Protein AF-A0A0U5IP63-F1 (afdb_monomer_lite)

Structure (mmCIF, N/CA/C/O backbone):
data_AF-A0A0U5IP63-F1
#
_entry.id   AF-A0A0U5IP63-F1
#
loop_
_atom_site.group_PDB
_atom_site.id
_atom_site.type_symbol
_atom_site.label_atom_id
_atom_site.label_alt_id
_atom_site.label_comp_id
_atom_site.label_asym_id
_atom_site.label_entity_id
_atom_site.label_seq_id
_atom_site.pdbx_PDB_ins_code
_atom_site.Cartn_x
_atom_site.Cartn_y
_atom_site.Cartn_z
_atom_site.occupancy
_atom_site.B_iso_or_equiv
_atom_site.auth_seq_id
_atom_site.auth_comp_id
_atom_site.auth_asym_id
_atom_site.auth_atom_id
_atom_site.pdbx_PDB_model_num
ATOM 1 N N . MET A 1 1 ? 3.069 7.249 30.699 1.00 40.59 1 MET A N 1
ATOM 2 C CA . MET A 1 1 ? 2.344 8.105 29.736 1.00 40.59 1 MET A CA 1
ATOM 3 C C . MET A 1 1 ? 1.760 7.182 28.672 1.00 40.59 1 MET A C 1
ATOM 5 O O . MET A 1 1 ? 2.391 6.963 27.650 1.00 40.59 1 MET A O 1
ATOM 9 N N . SER A 1 2 ? 0.638 6.522 28.959 1.00 38.66 2 SER A N 1
ATOM 10 C CA . SER A 1 2 ? 0.073 5.493 28.075 1.00 38.66 2 SER A CA 1
ATOM 11 C C . SER A 1 2 ? -0.952 6.151 27.161 1.00 38.66 2 SER A C 1
ATOM 13 O O . SER A 1 2 ? -2.071 6.417 27.591 1.00 38.66 2 SER A O 1
ATOM 15 N N . LYS A 1 3 ? -0.552 6.495 25.934 1.00 41.84 3 LYS A N 1
ATOM 16 C CA . LYS A 1 3 ? -1.494 6.995 24.929 1.00 41.84 3 LYS A CA 1
ATOM 17 C C . LYS A 1 3 ? -2.416 5.834 24.516 1.00 41.84 3 LYS A C 1
ATOM 19 O O . LYS A 1 3 ? -1.901 4.754 24.229 1.00 41.84 3 LYS A O 1
ATOM 24 N N . PRO A 1 4 ? -3.749 6.001 24.564 1.00 43.97 4 PRO A N 1
ATOM 25 C CA . PRO A 1 4 ? -4.679 4.953 24.162 1.00 43.97 4 PRO A CA 1
ATOM 26 C C . PRO A 1 4 ? -4.473 4.624 22.681 1.00 43.97 4 PRO A C 1
ATOM 28 O O . PRO A 1 4 ? -4.313 5.523 21.854 1.00 43.97 4 PRO A O 1
ATOM 31 N N . GLY A 1 5 ? -4.446 3.330 22.358 1.00 47.16 5 GLY A N 1
ATOM 32 C CA . GLY A 1 5 ? -4.322 2.871 20.978 1.00 47.16 5 GLY A CA 1
ATOM 33 C C . GLY A 1 5 ? -5.487 3.359 20.100 1.00 47.16 5 GLY A C 1
ATOM 34 O O . GLY A 1 5 ? -6.557 3.685 20.625 1.00 47.16 5 GLY A O 1
ATOM 35 N N . PRO A 1 6 ? -5.308 3.423 18.766 1.00 54.56 6 PRO A N 1
ATOM 36 C CA . PRO A 1 6 ? -6.376 3.688 17.816 1.00 54.56 6 PRO A CA 1
ATOM 37 C C . PRO A 1 6 ? -7.544 2.742 18.082 1.00 54.56 6 PRO A C 1
ATOM 39 O O . PRO A 1 6 ? -7.428 1.522 18.001 1.00 54.56 6 PRO A O 1
ATOM 42 N N . THR A 1 7 ? -8.689 3.326 18.411 1.00 58.34 7 THR A N 1
ATOM 43 C CA . THR A 1 7 ? -9.943 2.589 18.535 1.00 58.34 7 THR A CA 1
ATOM 44 C C . THR A 1 7 ? -10.421 2.146 17.146 1.00 58.34 7 THR A C 1
ATOM 46 O O . THR A 1 7 ? -10.091 2.794 16.149 1.00 58.34 7 THR A O 1
ATOM 49 N N . PRO A 1 8 ? -11.253 1.093 17.032 1.00 59.31 8 PRO A N 1
ATOM 50 C CA . PRO A 1 8 ? -11.826 0.644 15.753 1.00 59.31 8 PRO A CA 1
ATOM 51 C C . PRO A 1 8 ? -12.550 1.759 14.970 1.00 59.31 8 PRO A C 1
ATOM 53 O O . PRO A 1 8 ? -12.649 1.706 13.746 1.00 59.31 8 PRO A O 1
ATOM 56 N N . LYS A 1 9 ? -12.979 2.829 15.654 1.00 61.31 9 LYS A N 1
ATOM 57 C CA . LYS A 1 9 ? -13.531 4.043 15.040 1.00 61.31 9 LYS A CA 1
ATOM 58 C C . LYS A 1 9 ? -12.520 4.782 14.146 1.00 61.31 9 LYS A C 1
ATOM 60 O O . LYS A 1 9 ? -12.913 5.295 13.105 1.00 61.31 9 LYS A O 1
ATOM 65 N N . ALA A 1 10 ? -11.234 4.790 14.504 1.00 65.75 10 ALA A N 1
ATOM 66 C CA . ALA A 1 10 ? -10.172 5.408 13.705 1.00 65.75 10 ALA A CA 1
ATOM 67 C C . ALA A 1 10 ? -9.953 4.671 12.374 1.00 65.75 10 ALA A C 1
ATOM 69 O O . ALA A 1 10 ? -9.749 5.309 11.346 1.00 65.75 10 ALA A O 1
ATOM 70 N N . LEU A 1 11 ? -10.074 3.338 12.372 1.00 71.75 11 LEU A N 1
ATOM 71 C CA . LEU A 1 11 ? -10.024 2.528 11.149 1.00 71.75 11 LEU A CA 1
ATOM 72 C C . LEU A 1 11 ? -11.243 2.766 10.250 1.00 71.75 11 LEU A C 1
ATOM 74 O O . LEU A 1 11 ? -11.114 2.758 9.030 1.00 71.75 11 LEU A O 1
ATOM 78 N N . GLY A 1 12 ? -12.412 3.036 10.837 1.00 67.31 12 GLY A N 1
ATOM 79 C CA . GLY A 1 12 ? -13.595 3.477 10.095 1.00 67.31 12 GLY A CA 1
ATOM 80 C C . GLY A 1 12 ? -13.352 4.780 9.327 1.00 67.31 12 GLY A C 1
ATOM 81 O O . GLY A 1 12 ? -13.723 4.878 8.160 1.00 67.31 12 GLY A O 1
ATOM 82 N N . SER A 1 13 ? -12.644 5.746 9.919 1.00 67.81 13 SER A N 1
ATOM 83 C CA . SER A 1 13 ? -12.260 6.995 9.238 1.00 67.81 13 SER A CA 1
ATOM 84 C C . SER A 1 13 ? -11.324 6.761 8.045 1.00 67.81 13 SER A C 1
ATOM 86 O O . SER A 1 13 ? -11.346 7.513 7.072 1.00 67.81 13 SER A O 1
ATOM 88 N N . LEU A 1 14 ? -10.567 5.659 8.058 1.00 72.62 14 LEU A N 1
ATOM 89 C CA . LEU A 1 14 ? -9.793 5.174 6.913 1.00 72.62 14 LEU A CA 1
ATOM 90 C C . LEU A 1 14 ? -10.666 4.474 5.858 1.00 72.62 14 LEU A C 1
ATOM 92 O O . LEU A 1 14 ? -10.175 3.724 5.028 1.00 72.62 14 LEU A O 1
ATOM 96 N N . THR A 1 15 ? -11.974 4.660 5.848 1.00 72.44 15 THR A N 1
ATOM 97 C CA . THR A 1 15 ? -12.788 4.306 4.675 1.00 72.44 15 THR A CA 1
ATOM 98 C C . THR A 1 15 ? -13.259 5.551 3.932 1.00 72.44 15 THR A C 1
ATOM 100 O O . THR A 1 15 ? -13.691 5.458 2.787 1.00 72.44 15 THR A O 1
ATOM 103 N N . SER A 1 16 ? -13.118 6.735 4.536 1.00 67.56 16 SER A N 1
ATOM 104 C CA . SER A 1 16 ? -13.661 7.995 4.038 1.00 67.56 16 SER A CA 1
ATOM 105 C C . SER A 1 16 ? -12.605 9.109 4.055 1.00 67.56 16 SER A C 1
ATOM 107 O O . SER A 1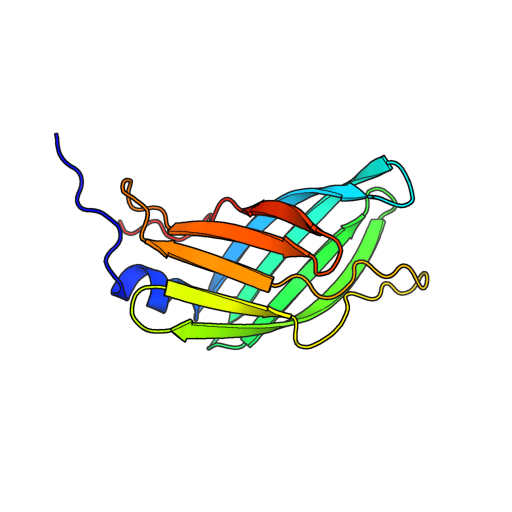 16 ? -12.684 10.032 4.863 1.00 67.56 16 SER A O 1
ATOM 109 N N . GLY A 1 17 ? -11.622 9.049 3.147 1.00 67.50 17 GLY A N 1
ATOM 110 C CA . GLY A 1 17 ? -10.731 10.187 2.874 1.00 67.50 17 GLY A CA 1
ATOM 111 C C . GLY A 1 17 ? -9.301 10.100 3.413 1.00 67.50 17 GLY A C 1
ATOM 112 O O . GLY A 1 17 ? -8.621 11.122 3.463 1.00 67.50 17 GLY A O 1
ATOM 113 N N . TRP A 1 18 ? -8.802 8.916 3.770 1.00 75.25 18 TRP A N 1
ATOM 114 C CA . TRP A 1 18 ? -7.380 8.750 4.100 1.00 75.25 18 TRP A CA 1
ATOM 115 C C . TRP A 1 18 ? -6.511 8.586 2.853 1.00 75.25 18 TRP A C 1
ATOM 117 O O . TRP A 1 18 ? -6.967 8.168 1.780 1.00 75.25 18 TRP A O 1
ATOM 127 N N . ARG A 1 19 ? -5.225 8.884 3.032 1.00 76.50 19 ARG A N 1
ATOM 128 C CA . ARG A 1 19 ? -4.178 8.685 2.039 1.00 76.50 19 ARG A CA 1
ATOM 129 C C . ARG A 1 19 ? -2.957 8.087 2.724 1.00 76.50 19 ARG A C 1
ATOM 131 O O . ARG A 1 19 ? -2.586 8.482 3.823 1.00 76.50 19 ARG A O 1
ATOM 138 N N . THR A 1 20 ? -2.313 7.145 2.064 1.00 78.94 20 THR A N 1
ATOM 139 C CA . THR A 1 20 ? -0.967 6.690 2.417 1.00 78.94 20 THR A CA 1
ATOM 140 C C . THR A 1 20 ? -0.095 6.812 1.186 1.00 78.94 20 THR A C 1
ATOM 142 O O . THR A 1 20 ? -0.580 6.677 0.061 1.00 78.94 20 THR A O 1
ATOM 145 N N . ALA A 1 21 ? 1.179 7.102 1.403 1.00 82.00 21 ALA A N 1
ATOM 146 C CA . ALA A 1 21 ? 2.193 7.080 0.373 1.00 82.00 21 ALA A CA 1
ATOM 147 C C . ALA A 1 21 ? 3.389 6.310 0.921 1.00 82.00 21 ALA A C 1
ATOM 149 O O . ALA A 1 21 ? 3.837 6.560 2.039 1.00 82.00 21 ALA A O 1
ATOM 150 N N . THR A 1 22 ? 3.898 5.375 0.133 1.00 83.88 22 THR A N 1
ATOM 151 C CA . THR A 1 22 ? 5.124 4.650 0.441 1.00 83.88 22 THR A CA 1
ATOM 152 C C . THR A 1 22 ? 6.024 4.640 -0.782 1.00 83.88 22 THR A C 1
ATOM 154 O O . THR A 1 22 ? 5.560 4.629 -1.925 1.00 83.88 22 THR A O 1
ATOM 157 N N . SER A 1 23 ? 7.326 4.677 -0.535 1.00 84.75 23 SER A N 1
ATOM 158 C CA . SER A 1 23 ? 8.326 4.537 -1.586 1.00 84.75 23 SER A CA 1
ATOM 159 C C . SER A 1 23 ? 8.694 3.066 -1.681 1.00 84.75 23 SER A C 1
ATOM 161 O O . SER A 1 23 ? 9.271 2.516 -0.747 1.00 84.75 23 SER A O 1
ATOM 163 N N . LEU A 1 24 ? 8.348 2.428 -2.792 1.00 83.25 24 LEU A N 1
ATOM 164 C CA . LEU A 1 24 ? 8.755 1.058 -3.091 1.00 83.25 24 LEU A CA 1
ATOM 165 C C . LEU A 1 24 ? 9.853 1.061 -4.150 1.00 83.25 24 LEU A C 1
ATOM 167 O O . LEU A 1 24 ? 10.126 2.082 -4.779 1.00 83.25 24 LEU A O 1
ATOM 171 N N . GLN A 1 25 ? 10.462 -0.096 -4.368 1.00 83.06 25 GLN A N 1
ATOM 172 C CA . GLN A 1 25 ? 11.374 -0.317 -5.478 1.00 83.06 25 GLN A CA 1
ATOM 173 C C . GLN A 1 25 ? 10.646 -1.077 -6.589 1.00 83.06 25 GLN A C 1
ATOM 175 O O . GLN A 1 25 ? 9.967 -2.071 -6.328 1.00 83.06 25 GLN A O 1
ATOM 180 N N . ASP A 1 26 ? 10.766 -0.599 -7.825 1.00 80.88 26 ASP A N 1
ATOM 181 C CA . ASP A 1 26 ? 10.231 -1.265 -9.007 1.00 80.88 26 ASP A CA 1
ATOM 182 C C . ASP A 1 26 ? 10.957 -2.607 -9.198 1.00 80.88 26 ASP A C 1
ATOM 184 O O . ASP A 1 26 ? 12.181 -2.616 -9.336 1.00 80.88 26 ASP A O 1
ATOM 188 N N . PRO A 1 27 ? 10.250 -3.747 -9.224 1.00 72.06 27 PRO A N 1
ATOM 189 C CA . PRO A 1 27 ? 10.895 -5.049 -9.373 1.00 72.06 27 PRO A CA 1
ATOM 190 C C . PRO A 1 27 ? 11.462 -5.278 -10.783 1.00 72.06 27 PRO A C 1
ATOM 192 O O . PRO A 1 27 ? 12.311 -6.146 -10.962 1.00 72.06 27 PRO A O 1
ATOM 195 N N . LYS A 1 28 ? 11.001 -4.526 -11.790 1.00 75.81 28 LYS A N 1
ATOM 196 C CA . LYS A 1 28 ? 11.446 -4.632 -13.186 1.00 75.81 28 LYS A CA 1
ATOM 197 C C . LYS A 1 28 ? 12.666 -3.751 -13.448 1.00 75.81 28 LYS A C 1
ATOM 199 O O . LYS A 1 28 ? 13.558 -4.164 -14.181 1.00 75.81 28 LYS A O 1
ATOM 204 N N . THR A 1 29 ? 12.697 -2.539 -12.891 1.00 8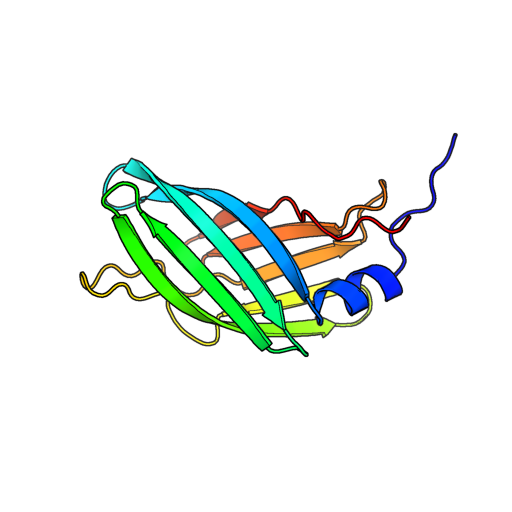2.38 29 THR A N 1
ATOM 205 C CA . THR A 1 29 ? 13.754 -1.546 -13.177 1.00 82.38 29 THR A CA 1
ATOM 206 C C . THR A 1 29 ? 14.700 -1.276 -12.010 1.00 82.38 29 THR A C 1
ATOM 208 O O . THR A 1 29 ? 15.758 -0.692 -12.218 1.00 82.38 29 THR A O 1
ATOM 211 N N . GLY A 1 30 ? 14.341 -1.661 -10.784 1.00 84.19 30 GLY A N 1
ATOM 212 C CA . GLY A 1 30 ? 15.097 -1.343 -9.570 1.00 84.19 30 GLY A CA 1
ATOM 213 C C . GLY A 1 30 ? 14.989 0.121 -9.126 1.00 84.19 30 GLY A C 1
ATOM 214 O O . GLY A 1 30 ? 15.666 0.518 -8.177 1.00 84.19 30 GLY A O 1
ATOM 215 N N . LEU A 1 31 ? 14.164 0.937 -9.788 1.00 87.50 31 LEU A N 1
ATOM 216 C CA . LEU A 1 31 ? 14.016 2.364 -9.494 1.00 87.50 31 LEU A CA 1
ATOM 217 C C . LEU A 1 31 ? 12.965 2.625 -8.407 1.00 87.50 31 LEU A C 1
ATOM 219 O O . LEU A 1 31 ? 12.019 1.849 -8.274 1.00 87.5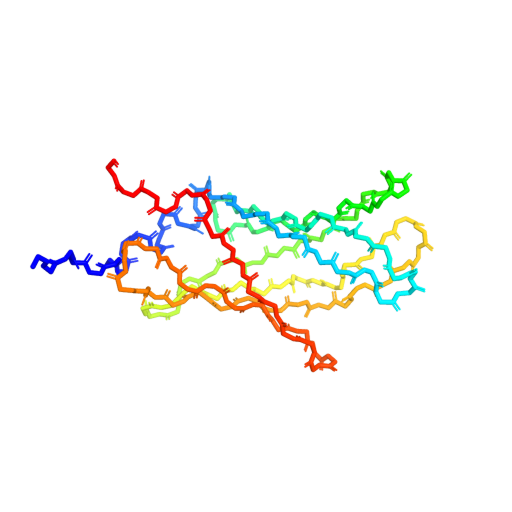0 31 LEU A O 1
ATOM 223 N N . PRO A 1 32 ? 13.073 3.729 -7.648 1.00 86.81 32 PRO A N 1
ATOM 224 C CA . PRO A 1 32 ? 12.065 4.084 -6.661 1.00 86.81 32 PRO A CA 1
ATOM 225 C C . PRO A 1 32 ? 10.740 4.469 -7.332 1.00 86.81 32 PRO A C 1
ATOM 227 O O . PRO A 1 32 ? 10.700 5.248 -8.287 1.00 86.81 32 PRO A O 1
ATOM 230 N N . ILE A 1 33 ? 9.638 3.954 -6.799 1.00 88.50 33 ILE A N 1
ATOM 231 C CA . ILE A 1 33 ? 8.269 4.260 -7.217 1.00 88.50 33 ILE A CA 1
ATOM 232 C C . ILE A 1 33 ? 7.481 4.748 -6.007 1.00 88.50 33 ILE A C 1
ATOM 234 O O . ILE A 1 33 ? 7.620 4.231 -4.901 1.00 88.50 33 ILE A O 1
ATOM 238 N N . GLN A 1 34 ? 6.650 5.760 -6.215 1.00 89.38 34 GLN A N 1
ATOM 239 C CA . GLN A 1 34 ? 5.751 6.288 -5.199 1.00 89.38 34 GLN A CA 1
ATOM 240 C C . GLN A 1 34 ? 4.424 5.562 -5.321 1.00 89.38 34 GLN A C 1
ATOM 242 O O . GLN A 1 34 ? 3.689 5.758 -6.288 1.00 89.38 34 GLN A O 1
ATOM 247 N N . MET A 1 35 ? 4.117 4.713 -4.356 1.00 87.88 35 MET A N 1
ATOM 248 C CA . MET A 1 35 ? 2.834 4.046 -4.295 1.00 87.88 35 MET A CA 1
ATOM 249 C C . MET A 1 35 ? 1.933 4.782 -3.316 1.00 87.88 35 MET A C 1
ATOM 251 O O . MET A 1 35 ? 2.217 4.864 -2.125 1.00 87.88 35 MET A O 1
ATOM 255 N N . GLU A 1 36 ? 0.838 5.310 -3.834 1.00 87.56 36 GLU A N 1
ATOM 256 C CA . GLU A 1 36 ? -0.160 6.045 -3.084 1.00 87.56 36 GLU A CA 1
ATOM 257 C C . GLU A 1 36 ? -1.459 5.260 -3.049 1.00 87.56 36 GLU A C 1
ATOM 259 O O . GLU A 1 36 ? -1.972 4.845 -4.086 1.00 87.56 36 GLU A O 1
ATOM 264 N N . TYR A 1 37 ? -2.031 5.095 -1.868 1.00 86.12 37 TYR A N 1
ATOM 265 C CA . TYR A 1 37 ? -3.345 4.496 -1.722 1.00 86.12 37 TYR A CA 1
ATOM 266 C C . TYR A 1 37 ? -4.292 5.511 -1.102 1.00 86.12 37 TYR A C 1
ATOM 268 O O . TYR A 1 37 ? -3.946 6.201 -0.141 1.00 86.12 37 TYR A O 1
ATOM 276 N N . ARG A 1 38 ? -5.482 5.628 -1.679 1.00 84.94 38 ARG A N 1
ATOM 277 C CA . ARG A 1 38 ? -6.527 6.548 -1.242 1.00 84.94 38 ARG A CA 1
ATOM 278 C C . ARG A 1 38 ? -7.822 5.776 -1.114 1.00 84.94 38 ARG A C 1
ATOM 280 O O . ARG A 1 38 ? -8.136 5.007 -2.011 1.00 84.94 38 ARG A O 1
ATOM 287 N N . THR A 1 39 ? -8.606 6.020 -0.070 1.00 82.88 39 THR A N 1
ATOM 288 C CA . THR A 1 39 ? -10.011 5.587 -0.095 1.00 82.88 39 THR A CA 1
ATOM 289 C C . THR A 1 39 ? -10.952 6.758 0.005 1.00 82.88 39 THR A C 1
ATOM 291 O O . THR A 1 39 ? -10.646 7.796 0.600 1.00 82.88 39 THR A O 1
ATOM 294 N N . GLN A 1 40 ? -12.114 6.561 -0.585 1.00 82.12 40 GLN A N 1
ATOM 295 C CA . GLN A 1 40 ? -13.210 7.489 -0.578 1.00 82.12 40 GLN A CA 1
ATOM 296 C C . GLN A 1 40 ? -14.495 6.669 -0.494 1.00 82.12 40 GLN A C 1
ATOM 298 O O . GLN A 1 40 ? -14.774 5.863 -1.374 1.00 82.12 40 GLN A O 1
ATOM 303 N N . GLU A 1 41 ? -15.234 6.837 0.602 1.00 80.12 41 GLU A N 1
ATOM 304 C CA . GLU A 1 41 ? -16.548 6.214 0.815 1.00 80.12 41 GLU A CA 1
ATOM 305 C C . GLU A 1 41 ? -16.546 4.676 0.659 1.00 80.12 41 GLU A C 1
ATOM 307 O O . GLU A 1 41 ? -17.436 4.084 0.057 1.00 80.12 41 GLU A O 1
ATOM 312 N N . GLY A 1 42 ? -15.511 4.008 1.179 1.00 76.75 42 GLY A N 1
ATOM 313 C CA . GLY A 1 42 ? -15.323 2.553 1.084 1.00 76.75 42 GLY A CA 1
ATOM 314 C C . GLY A 1 42 ? -14.714 2.079 -0.241 1.00 76.75 42 GLY A C 1
ATOM 315 O O . GLY A 1 42 ? -14.253 0.938 -0.337 1.00 76.75 42 GLY A O 1
ATOM 316 N N . GLN A 1 43 ? -14.625 2.952 -1.246 1.00 84.19 43 GLN A N 1
ATOM 317 C CA . GLN A 1 43 ? -13.907 2.670 -2.483 1.00 84.19 43 GLN A CA 1
ATOM 318 C C . GLN A 1 43 ? -12.439 3.045 -2.336 1.00 84.19 43 GLN A C 1
ATOM 320 O O . GLN A 1 43 ? -12.083 4.188 -2.064 1.00 84.19 43 GLN A O 1
ATOM 325 N N . GLY A 1 44 ? -11.568 2.068 -2.520 1.00 84.38 44 GLY A N 1
ATOM 326 C CA . GLY A 1 44 ? -10.137 2.269 -2.604 1.00 84.38 44 GLY A CA 1
ATOM 327 C C . GLY A 1 44 ? -9.679 2.570 -4.023 1.00 84.38 44 GLY A C 1
ATOM 328 O O . GLY A 1 44 ? -10.193 2.043 -5.006 1.00 84.38 44 GLY A O 1
ATOM 329 N N . GLN A 1 45 ? -8.651 3.391 -4.134 1.00 87.75 45 GLN A N 1
ATOM 330 C CA . GLN A 1 45 ? -7.932 3.642 -5.364 1.00 87.75 45 GLN A CA 1
ATOM 331 C C . GLN A 1 45 ? -6.444 3.593 -5.060 1.00 87.75 45 GLN A C 1
ATOM 333 O O . GLN A 1 45 ? -5.930 4.327 -4.212 1.00 87.75 45 GLN A O 1
ATOM 338 N N . LEU A 1 46 ? -5.754 2.725 -5.782 1.00 88.50 46 LEU A N 1
ATOM 339 C CA . LEU A 1 46 ? -4.318 2.579 -5.697 1.00 88.50 46 LEU A CA 1
ATOM 340 C C . LEU A 1 46 ? -3.694 3.290 -6.892 1.00 88.50 46 LEU A C 1
ATOM 342 O O . LEU A 1 46 ? -4.099 3.063 -8.031 1.00 88.50 46 LEU A O 1
ATOM 346 N N . ARG A 1 47 ? -2.735 4.173 -6.637 1.00 89.44 47 ARG A N 1
ATOM 347 C CA . ARG A 1 47 ? -2.058 4.981 -7.644 1.00 89.44 47 ARG A CA 1
ATOM 348 C C . ARG A 1 47 ? -0.555 4.885 -7.449 1.00 89.44 47 ARG A C 1
ATOM 350 O O . ARG A 1 47 ? -0.018 5.322 -6.444 1.00 89.44 47 ARG A O 1
ATOM 357 N N . LEU A 1 48 ? 0.134 4.334 -8.429 1.00 88.44 48 LEU A N 1
ATOM 358 C CA . LEU A 1 48 ? 1.566 4.098 -8.401 1.00 88.44 48 LEU A CA 1
ATOM 359 C C . LEU A 1 48 ? 2.227 5.004 -9.432 1.00 88.44 48 LEU A C 1
ATOM 361 O O . LEU A 1 48 ? 1.973 4.883 -10.626 1.00 88.44 48 LEU A O 1
ATOM 365 N N . LYS A 1 49 ? 3.053 5.935 -8.972 1.00 89.94 49 LYS A N 1
ATOM 366 C CA . LYS A 1 49 ? 3.831 6.840 -9.811 1.00 89.94 49 LYS A CA 1
ATOM 367 C C . LYS A 1 49 ? 5.268 6.342 -9.884 1.00 89.94 49 LYS A C 1
ATOM 369 O O . LYS A 1 49 ? 5.961 6.258 -8.873 1.00 89.94 49 LYS A O 1
ATOM 374 N N . ARG A 1 50 ? 5.718 6.023 -11.088 1.00 88.12 50 ARG A N 1
ATOM 375 C CA . ARG A 1 50 ? 7.078 5.558 -11.356 1.00 88.12 50 ARG A CA 1
ATOM 376 C C . ARG A 1 50 ? 8.040 6.736 -11.485 1.00 88.12 50 ARG A C 1
ATOM 378 O O . ARG A 1 50 ? 7.621 7.865 -11.747 1.00 88.12 50 ARG A O 1
ATOM 385 N N . HIS A 1 51 ? 9.335 6.461 -11.336 1.00 85.38 51 HIS A N 1
ATOM 386 C CA . HIS A 1 51 ? 10.392 7.454 -11.545 1.00 85.38 51 HIS A CA 1
ATOM 387 C C . HIS A 1 51 ? 10.367 8.056 -12.961 1.00 85.38 51 HIS A C 1
ATOM 389 O O . HIS A 1 51 ? 10.650 9.237 -13.124 1.00 85.38 51 HIS A O 1
ATOM 395 N N . ASP A 1 52 ? 9.999 7.272 -13.981 1.00 83.06 52 ASP A N 1
ATOM 396 C CA . ASP A 1 52 ? 9.921 7.752 -15.369 1.00 83.06 52 ASP A CA 1
ATOM 397 C C . ASP A 1 52 ? 8.771 8.752 -15.613 1.00 83.06 52 ASP A C 1
ATOM 399 O O . ASP A 1 52 ? 8.730 9.402 -16.652 1.00 83.06 52 ASP A O 1
ATOM 403 N N . GLY A 1 53 ? 7.852 8.900 -14.652 1.00 84.31 53 GLY A N 1
ATOM 404 C CA . GLY A 1 53 ? 6.663 9.744 -14.767 1.00 84.31 53 GLY A CA 1
ATOM 405 C C . GLY A 1 53 ? 5.380 8.974 -15.083 1.00 84.31 53 GLY A C 1
ATOM 406 O O . GLY A 1 53 ? 4.297 9.525 -14.884 1.00 84.31 53 GLY A O 1
ATOM 407 N N . SER A 1 54 ? 5.470 7.701 -15.485 1.00 86.38 54 SER A N 1
ATOM 408 C CA . SER A 1 54 ? 4.313 6.818 -15.664 1.00 86.38 54 SER A CA 1
ATOM 409 C C . SER A 1 54 ? 3.483 6.686 -14.387 1.00 86.38 54 SER A C 1
ATOM 411 O O . SER A 1 54 ? 4.014 6.469 -13.295 1.00 86.38 54 SER A O 1
ATOM 413 N N . ILE A 1 55 ? 2.159 6.762 -14.530 1.00 87.25 55 ILE A N 1
ATOM 414 C CA . ILE A 1 55 ? 1.203 6.590 -13.433 1.00 87.25 55 ILE A CA 1
ATOM 415 C C . ILE A 1 55 ? 0.329 5.374 -13.727 1.00 87.25 55 ILE A C 1
ATOM 417 O O . ILE A 1 55 ? -0.262 5.259 -14.797 1.00 87.25 55 ILE A O 1
ATOM 421 N N . CYS A 1 56 ? 0.235 4.477 -12.756 1.00 88.31 56 CYS A N 1
ATOM 422 C CA . CYS A 1 56 ? -0.559 3.262 -12.818 1.00 88.31 56 CYS A CA 1
ATOM 423 C C . CYS A 1 56 ? -1.667 3.364 -11.782 1.00 88.31 56 CYS A C 1
ATOM 425 O O . CYS A 1 56 ? -1.408 3.726 -10.637 1.00 88.31 56 CYS A O 1
ATOM 427 N N . GLN A 1 57 ? -2.900 3.070 -12.172 1.00 88.19 57 GLN A N 1
ATOM 428 C CA . GLN A 1 57 ? -4.054 3.140 -11.285 1.00 88.19 57 GLN A CA 1
ATOM 429 C C . GLN A 1 57 ? -4.756 1.791 -11.251 1.00 88.19 57 GLN A C 1
ATOM 431 O O . GLN A 1 57 ? -4.895 1.135 -12.279 1.00 88.19 57 GLN A O 1
ATOM 436 N N . SER A 1 58 ? -5.200 1.386 -10.068 1.00 89.00 58 SER A N 1
ATOM 437 C CA . SER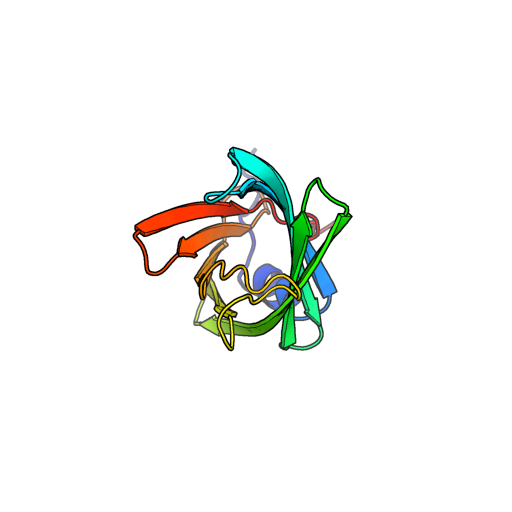 A 1 58 ? -6.048 0.214 -9.880 1.00 89.00 58 SER A CA 1
ATOM 438 C C . SER A 1 58 ? -7.180 0.541 -8.917 1.00 89.00 58 SER A C 1
ATOM 440 O O . SER A 1 58 ? -7.021 1.344 -7.990 1.00 89.00 58 SER A O 1
ATOM 442 N N . GLY A 1 59 ? -8.334 -0.077 -9.152 1.00 88.94 59 GLY A N 1
ATOM 443 C CA . GLY A 1 59 ? -9.430 -0.081 -8.195 1.00 88.94 59 GLY A CA 1
ATOM 444 C C . GLY A 1 59 ? -9.076 -0.958 -7.001 1.00 88.94 59 GLY A C 1
ATOM 445 O O . GLY A 1 59 ? -8.393 -1.974 -7.137 1.00 88.94 59 GLY A O 1
ATOM 446 N N . ALA A 1 60 ? -9.547 -0.574 -5.828 1.00 89.19 60 ALA A N 1
ATOM 447 C CA . ALA A 1 60 ? -9.446 -1.374 -4.627 1.00 89.19 60 ALA A CA 1
ATOM 448 C C . ALA A 1 60 ? -10.719 -1.232 -3.791 1.00 89.19 60 ALA A C 1
ATOM 450 O O . ALA A 1 60 ? -11.490 -0.288 -3.941 1.00 89.19 60 ALA A O 1
ATOM 451 N N . ALA A 1 61 ? -10.953 -2.181 -2.903 1.00 87.19 61 ALA A N 1
ATOM 452 C CA . ALA A 1 61 ? -12.069 -2.166 -1.977 1.00 87.19 61 ALA A CA 1
ATOM 453 C C . ALA A 1 61 ? -11.512 -2.143 -0.560 1.00 87.19 61 ALA A C 1
ATOM 455 O O . ALA A 1 61 ? -10.698 -2.993 -0.199 1.00 87.19 61 ALA A O 1
ATOM 456 N N . ALA A 1 62 ? -11.946 -1.165 0.231 1.00 85.56 62 ALA A N 1
ATOM 457 C CA . ALA A 1 62 ? -11.588 -1.064 1.634 1.00 85.56 62 ALA A CA 1
ATOM 458 C C . ALA A 1 62 ? -12.791 -1.484 2.477 1.00 85.56 62 ALA A C 1
ATOM 460 O O . ALA A 1 62 ? -13.914 -1.026 2.270 1.00 85.56 62 ALA A O 1
ATOM 461 N N . SER A 1 63 ? -12.586 -2.400 3.413 1.00 85.06 63 SER A N 1
ATOM 462 C CA . SER A 1 63 ? -13.658 -2.945 4.239 1.00 85.06 63 SER A CA 1
ATOM 463 C C . SER A 1 63 ? -13.146 -3.254 5.635 1.00 85.06 63 SER A C 1
ATOM 465 O O . SER A 1 63 ? -12.147 -3.949 5.811 1.00 85.06 63 SER A O 1
ATOM 467 N N . VAL A 1 64 ? -13.849 -2.753 6.648 1.00 84.50 64 VAL A N 1
ATOM 468 C CA . VAL A 1 64 ? -13.535 -3.059 8.045 1.00 84.50 64 VAL A CA 1
ATOM 469 C C . VAL A 1 64 ? -14.070 -4.454 8.375 1.00 84.50 64 VAL A C 1
ATOM 471 O O . VAL A 1 64 ? -15.263 -4.729 8.255 1.00 84.50 64 VAL A O 1
ATOM 474 N N . LYS A 1 65 ? -13.170 -5.353 8.765 1.00 84.31 65 LYS A N 1
ATOM 475 C CA . LYS A 1 65 ? -13.430 -6.730 9.189 1.00 84.31 65 LYS A CA 1
ATOM 476 C C . LYS A 1 65 ? -13.149 -6.823 10.691 1.00 84.31 65 LYS A C 1
ATOM 478 O O . LYS A 1 65 ? -12.010 -7.019 11.111 1.00 84.31 65 LYS A O 1
ATOM 483 N N . GLY A 1 66 ? -14.194 -6.664 11.502 1.00 81.94 66 GLY A N 1
ATOM 484 C CA . GLY A 1 66 ? -14.070 -6.643 12.962 1.00 81.94 66 GLY A CA 1
ATOM 485 C C . GLY A 1 66 ? -13.298 -5.410 13.432 1.00 81.94 66 GLY A C 1
ATOM 486 O O . GLY A 1 66 ? -13.756 -4.289 13.243 1.00 81.94 66 GLY A O 1
ATOM 487 N N . GLU A 1 67 ? -12.117 -5.620 14.009 1.00 78.62 67 GLU A N 1
ATOM 488 C CA . GLU A 1 67 ? -11.232 -4.549 14.489 1.00 78.62 67 GLU A CA 1
ATOM 489 C C . GLU A 1 67 ? -10.092 -4.221 13.518 1.00 78.62 67 GLU A C 1
ATOM 491 O O . GLU A 1 67 ? -9.174 -3.503 13.889 1.00 78.62 67 GLU A O 1
ATOM 496 N N . ARG A 1 68 ? -10.105 -4.749 12.288 1.00 85.19 68 ARG A N 1
ATOM 497 C CA . ARG A 1 68 ? -9.058 -4.509 11.283 1.00 85.19 68 ARG A CA 1
ATOM 498 C C . ARG A 1 68 ? -9.654 -3.985 9.991 1.00 85.19 68 ARG A C 1
ATOM 500 O O . ARG A 1 68 ? -10.768 -4.349 9.626 1.00 85.19 68 ARG A O 1
ATOM 507 N N . LEU A 1 69 ? -8.909 -3.161 9.271 1.00 85.06 69 LEU A N 1
ATOM 508 C CA . LEU A 1 69 ? -9.280 -2.716 7.935 1.00 85.06 69 LEU A CA 1
ATOM 509 C C . LEU A 1 69 ? -8.552 -3.583 6.909 1.00 85.06 69 LEU A C 1
ATOM 511 O O . LEU A 1 69 ? -7.328 -3.659 6.909 1.00 85.06 69 LEU A O 1
ATOM 515 N N . VAL A 1 70 ? -9.314 -4.227 6.033 1.00 87.75 70 VAL A N 1
ATOM 516 C CA . VAL A 1 70 ? -8.782 -5.014 4.924 1.00 87.75 70 VAL A CA 1
ATOM 517 C C . VAL A 1 70 ? -9.030 -4.252 3.636 1.00 87.75 70 VAL A C 1
ATOM 519 O O . VAL A 1 70 ? -10.137 -3.796 3.357 1.00 87.75 70 VAL A O 1
ATOM 522 N N . ILE A 1 71 ? -7.974 -4.116 2.860 1.00 87.44 71 ILE A N 1
ATOM 523 C CA . ILE A 1 71 ? -7.926 -3.422 1.590 1.00 87.44 71 ILE A CA 1
ATOM 524 C C . ILE A 1 71 ? -7.494 -4.446 0.554 1.00 87.44 71 ILE A C 1
ATOM 526 O O . ILE A 1 71 ? -6.348 -4.887 0.546 1.00 87.44 71 ILE A O 1
ATOM 530 N N . ASP A 1 72 ? -8.403 -4.829 -0.329 1.00 88.19 72 ASP A N 1
ATOM 531 C CA . ASP A 1 72 ? -8.073 -5.730 -1.429 1.00 88.19 72 ASP A CA 1
ATOM 532 C C . ASP A 1 72 ? -8.111 -4.950 -2.736 1.00 88.19 72 ASP A C 1
ATOM 534 O O . ASP A 1 72 ? -9.072 -4.230 -3.016 1.00 88.19 72 ASP A O 1
ATOM 538 N N . SER A 1 73 ? -7.056 -5.054 -3.538 1.00 86.12 73 SER A N 1
ATOM 539 C CA . SER A 1 73 ? -7.086 -4.473 -4.878 1.00 86.12 73 SER A CA 1
ATOM 540 C C . SER A 1 73 ? -8.107 -5.245 -5.718 1.00 86.12 73 SER A C 1
ATOM 542 O O . SER A 1 73 ? -8.047 -6.466 -5.798 1.00 86.12 73 SER A O 1
ATOM 544 N N . SER A 1 74 ? -9.052 -4.556 -6.359 1.00 84.38 74 SER A N 1
ATOM 545 C CA . SER A 1 74 ? -10.114 -5.181 -7.160 1.00 84.38 74 SER A CA 1
ATOM 546 C C . SER A 1 74 ? -9.552 -5.928 -8.373 1.00 84.38 74 SER A C 1
ATOM 548 O O . SER A 1 74 ? -10.181 -6.849 -8.887 1.00 84.38 74 SER A O 1
ATOM 550 N N . GLY A 1 75 ? -8.352 -5.552 -8.813 1.00 85.19 75 GLY A N 1
ATOM 551 C CA . GLY A 1 75 ? -7.606 -6.230 -9.859 1.00 85.19 75 GLY A CA 1
ATOM 552 C C . GLY A 1 75 ? -6.121 -5.901 -9.804 1.00 85.19 75 GLY A C 1
ATOM 553 O O . GLY A 1 75 ? -5.659 -5.119 -8.966 1.00 85.19 75 GLY A O 1
ATOM 554 N N . ASP A 1 76 ? -5.375 -6.518 -10.712 1.00 85.19 76 ASP A N 1
ATOM 555 C CA . ASP A 1 76 ? -3.952 -6.269 -10.865 1.00 85.19 76 ASP A CA 1
ATOM 556 C C . ASP A 1 76 ? -3.666 -4.819 -11.271 1.00 85.19 76 ASP A C 1
ATOM 558 O O . ASP A 1 76 ? -4.337 -4.243 -12.132 1.00 85.19 76 ASP A O 1
ATOM 562 N N . ILE A 1 77 ? -2.630 -4.229 -10.680 1.00 86.38 77 ILE A N 1
ATOM 563 C CA . ILE A 1 77 ? -2.166 -2.893 -11.045 1.00 86.38 77 ILE A CA 1
ATOM 564 C C . ILE A 1 77 ? -1.429 -2.992 -12.380 1.00 86.38 77 ILE A C 1
ATOM 566 O O . ILE A 1 77 ? -0.253 -3.366 -12.441 1.00 86.38 77 ILE A O 1
ATOM 570 N N . ARG A 1 78 ? 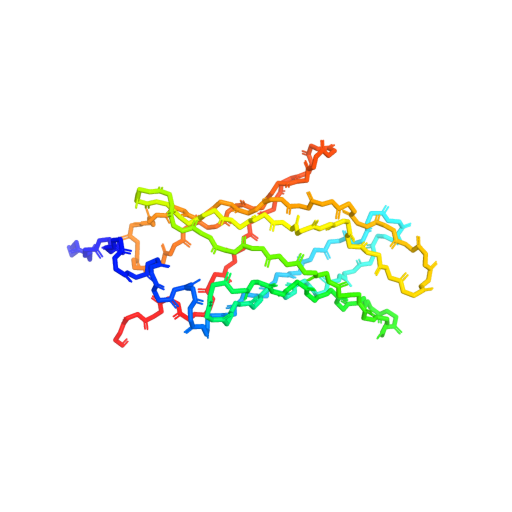-2.128 -2.628 -13.455 1.00 84.06 78 ARG A N 1
ATOM 571 C CA . ARG A 1 78 ? -1.555 -2.503 -14.795 1.00 84.06 78 ARG A CA 1
ATOM 572 C C . ARG A 1 78 ? -1.257 -1.050 -15.126 1.00 84.06 78 ARG A C 1
ATOM 574 O O . ARG A 1 78 ? -2.104 -0.172 -14.990 1.00 84.06 78 ARG A O 1
ATOM 581 N N . CYS A 1 79 ? -0.043 -0.812 -15.596 1.00 83.19 79 CYS A N 1
ATOM 582 C CA . CYS A 1 79 ? 0.350 0.464 -16.179 1.00 83.19 79 CYS A CA 1
ATOM 583 C C . CYS A 1 79 ? 0.057 0.486 -17.679 1.00 83.19 79 CYS A C 1
ATOM 585 O O . CYS A 1 79 ? 0.010 -0.566 -18.315 1.00 83.19 79 CYS A O 1
ATOM 587 N N . ALA A 1 80 ? -0.023 1.684 -18.263 1.00 79.19 80 ALA A N 1
ATOM 588 C CA . ALA A 1 80 ? -0.126 1.861 -19.716 1.00 79.19 80 ALA A CA 1
ATOM 589 C C . ALA A 1 80 ? 1.033 1.195 -20.493 1.00 79.19 80 ALA A C 1
ATOM 591 O O . ALA A 1 80 ? 0.843 0.737 -21.611 1.00 79.19 80 ALA A O 1
ATOM 592 N N . ASP A 1 81 ? 2.204 1.066 -19.862 1.00 76.62 81 ASP A N 1
ATOM 593 C CA . ASP A 1 81 ? 3.394 0.372 -20.381 1.00 76.62 81 ASP A CA 1
ATOM 594 C C . ASP A 1 81 ? 3.264 -1.173 -20.398 1.00 76.62 81 ASP A C 1
ATOM 596 O O . ASP A 1 81 ? 4.184 -1.887 -20.784 1.00 76.62 81 ASP A O 1
ATOM 600 N N . GLY A 1 82 ? 2.151 -1.732 -19.907 1.00 78.25 82 GLY A N 1
ATOM 601 C CA . GLY A 1 82 ? 1.954 -3.182 -19.775 1.00 78.25 82 GLY A CA 1
ATOM 602 C C . GLY A 1 82 ? 2.644 -3.803 -18.555 1.00 78.25 82 GLY A C 1
ATOM 603 O O . GLY A 1 82 ? 2.526 -5.005 -18.318 1.00 78.25 82 GLY A O 1
ATOM 604 N N . THR A 1 83 ? 3.335 -2.996 -17.744 1.00 80.56 83 THR A N 1
ATOM 605 C CA . THR A 1 83 ? 3.919 -3.444 -16.474 1.00 80.56 83 THR A CA 1
ATOM 606 C C . THR A 1 83 ? 2.807 -3.850 -15.503 1.00 80.56 83 THR A C 1
ATOM 608 O O . THR A 1 83 ? 1.852 -3.100 -15.292 1.00 80.56 83 THR A O 1
ATOM 611 N N . ASN A 1 84 ? 2.943 -5.046 -14.926 1.00 83.81 84 ASN A N 1
ATOM 612 C CA . ASN A 1 84 ? 2.017 -5.607 -13.953 1.00 83.81 84 ASN A CA 1
ATOM 613 C C . ASN A 1 84 ? 2.678 -5.656 -12.572 1.00 83.81 84 ASN A C 1
ATOM 615 O O . ASN A 1 84 ? 3.658 -6.378 -12.394 1.00 83.81 84 ASN A O 1
ATOM 619 N N . PHE A 1 85 ? 2.129 -4.931 -11.599 1.00 78.69 85 PHE A N 1
ATOM 620 C CA . PHE A 1 85 ? 2.573 -5.011 -10.200 1.00 78.69 85 PHE A CA 1
ATOM 621 C C . PHE A 1 85 ? 1.788 -6.056 -9.392 1.00 78.69 85 PHE A C 1
ATOM 623 O O . PHE A 1 85 ? 2.042 -6.255 -8.206 1.00 78.69 85 PHE A O 1
ATOM 630 N N . GLY A 1 86 ? 0.848 -6.753 -10.034 1.00 84.50 86 GLY A N 1
ATOM 631 C CA . GLY A 1 86 ? -0.016 -7.733 -9.398 1.00 84.50 86 GLY A CA 1
ATOM 632 C C . GLY A 1 86 ? -1.109 -7.079 -8.560 1.00 84.50 86 GLY A C 1
ATOM 633 O O . GLY A 1 86 ? -1.364 -5.874 -8.643 1.00 84.50 86 GLY A O 1
ATOM 634 N N . ARG A 1 87 ? -1.760 -7.900 -7.738 1.00 88.75 87 ARG A N 1
ATOM 635 C CA . ARG A 1 87 ? -2.879 -7.506 -6.881 1.00 88.75 87 ARG A CA 1
ATOM 636 C C . ARG A 1 87 ? -2.466 -7.528 -5.406 1.00 88.75 87 ARG A C 1
ATOM 638 O O . ARG A 1 87 ? -2.656 -8.555 -4.758 1.00 88.75 87 ARG A O 1
ATOM 645 N N . PRO A 1 88 ? -1.863 -6.455 -4.862 1.00 86.56 88 PRO A N 1
ATOM 646 C CA . PRO A 1 88 ? -1.541 -6.419 -3.446 1.00 86.56 88 PRO A CA 1
ATOM 647 C C . PRO A 1 88 ? -2.811 -6.334 -2.598 1.00 86.56 88 PRO A C 1
ATOM 649 O O . PRO A 1 88 ? -3.771 -5.638 -2.950 1.00 86.56 88 PRO A O 1
ATOM 652 N N . SER A 1 89 ? -2.761 -6.994 -1.449 1.00 88.00 89 SER A N 1
ATOM 653 C CA . SER A 1 89 ? -3.739 -6.871 -0.372 1.00 88.00 89 SER A CA 1
ATOM 654 C C . SER A 1 89 ? -3.068 -6.161 0.799 1.00 88.00 89 SER A C 1
ATOM 656 O O . SER A 1 89 ? -1.936 -6.478 1.157 1.00 88.00 89 SER A O 1
ATOM 658 N N . VAL A 1 90 ? -3.742 -5.188 1.392 1.00 88.81 90 VAL A N 1
ATOM 659 C CA . VAL A 1 90 ? -3.264 -4.428 2.546 1.00 88.81 90 VAL A CA 1
ATOM 660 C C . VAL A 1 90 ? -4.155 -4.749 3.737 1.00 88.81 90 VAL A C 1
ATOM 662 O O . VAL A 1 90 ? -5.377 -4.681 3.649 1.00 88.81 90 VAL A O 1
ATOM 665 N N . GLU A 1 91 ? -3.548 -5.096 4.863 1.00 88.44 91 GLU A N 1
ATOM 666 C CA . GLU A 1 91 ? -4.246 -5.269 6.134 1.00 88.44 91 GLU A CA 1
ATOM 667 C C . GLU A 1 91 ? -3.742 -4.219 7.118 1.00 88.44 91 GLU A C 1
ATOM 669 O O . GLU A 1 91 ? -2.542 -4.092 7.342 1.00 88.44 91 GLU A O 1
ATOM 674 N N . CYS A 1 92 ? -4.671 -3.464 7.689 1.00 86.12 92 CYS A N 1
ATOM 675 C CA . CYS A 1 92 ? -4.419 -2.417 8.660 1.00 86.12 92 CYS A CA 1
ATOM 676 C C . CYS A 1 92 ? -4.992 -2.829 10.013 1.00 86.12 92 CYS A C 1
ATOM 678 O O . CYS A 1 92 ? -6.211 -2.941 10.185 1.00 86.12 92 CYS A O 1
ATOM 680 N N . ALA A 1 93 ? -4.110 -3.039 10.980 1.00 85.00 93 ALA A N 1
ATOM 681 C CA . ALA A 1 93 ? -4.465 -3.313 12.360 1.00 85.00 93 ALA A CA 1
ATOM 682 C C . ALA A 1 93 ? -4.433 -2.021 13.197 1.00 85.00 93 ALA A C 1
ATOM 684 O O . ALA A 1 93 ? -3.701 -1.085 12.870 1.00 85.00 93 ALA A O 1
ATOM 685 N N . PRO A 1 94 ? -5.199 -1.940 14.294 1.00 77.44 94 PRO A N 1
ATOM 686 C CA . PRO A 1 94 ? -5.065 -0.848 15.242 1.00 77.44 94 PRO A CA 1
ATOM 687 C C . PRO A 1 94 ? -3.698 -0.986 15.930 1.00 77.44 94 PRO A C 1
ATOM 689 O O . PRO A 1 94 ? -3.440 -1.977 16.613 1.00 77.44 94 PRO A O 1
ATOM 692 N N . GLY A 1 95 ? -2.794 -0.028 15.696 1.00 70.44 95 GLY A N 1
ATOM 693 C CA . GLY A 1 95 ? -1.487 0.020 16.357 1.00 70.44 95 GLY A CA 1
ATOM 694 C C . GLY A 1 95 ? -1.602 0.422 17.829 1.00 70.44 95 GLY A C 1
ATOM 695 O O . GLY A 1 95 ? -2.676 0.367 18.416 1.00 70.44 95 GLY A O 1
ATOM 696 N N . LYS A 1 96 ? -0.497 0.825 18.463 1.00 60.03 96 LYS A N 1
ATOM 697 C CA . LYS A 1 96 ? -0.497 1.287 19.869 1.00 60.03 96 LYS A CA 1
ATOM 698 C C . LYS A 1 96 ? -0.335 2.804 20.021 1.00 60.03 96 LYS A C 1
ATOM 700 O O . LYS A 1 96 ? -0.724 3.343 21.047 1.00 60.03 96 LYS A O 1
ATOM 705 N N . ASP A 1 97 ? 0.135 3.496 18.985 1.00 61.34 97 ASP A N 1
ATOM 706 C CA . ASP A 1 97 ? 0.541 4.913 19.038 1.00 61.34 97 ASP A CA 1
ATOM 707 C C . ASP A 1 97 ? -0.478 5.891 18.426 1.00 61.34 97 ASP A C 1
ATOM 709 O O . ASP A 1 97 ? -0.124 6.970 17.957 1.00 61.34 97 ASP A O 1
ATOM 713 N N . GLY A 1 98 ? -1.751 5.509 18.347 1.00 63.66 98 GLY A N 1
ATOM 714 C CA . GLY A 1 98 ? -2.766 6.260 17.586 1.00 63.66 98 GLY A CA 1
ATOM 715 C C . GLY A 1 98 ? -2.728 5.997 16.074 1.00 63.66 98 GLY A C 1
ATOM 716 O O . GLY A 1 98 ? -3.662 6.361 15.369 1.00 63.66 98 GLY A O 1
ATOM 717 N N . LYS A 1 99 ? -1.686 5.321 15.570 1.00 70.81 99 LYS A N 1
ATOM 718 C CA . LYS A 1 99 ? -1.513 5.012 14.146 1.00 70.81 99 LYS A CA 1
ATOM 719 C C . LYS A 1 99 ? -1.910 3.566 13.825 1.00 70.81 99 LYS A C 1
ATOM 721 O O . LYS A 1 99 ? -1.525 2.666 14.572 1.00 70.81 99 LYS A O 1
ATOM 726 N N . PRO A 1 100 ? -2.659 3.316 12.741 1.00 76.25 100 PRO A N 1
ATOM 727 C CA . PRO A 1 100 ? -2.904 1.970 12.242 1.00 76.25 100 PRO A CA 1
ATOM 728 C C . PRO A 1 100 ? -1.606 1.385 11.672 1.00 76.25 100 PRO A C 1
ATOM 730 O O . PRO A 1 100 ? -0.883 2.061 10.941 1.00 76.25 100 PRO A O 1
ATOM 733 N N . ASP A 1 101 ? -1.324 0.130 12.000 1.00 84.06 101 ASP A N 1
ATOM 734 C CA . ASP A 1 101 ? -0.217 -0.619 11.413 1.00 84.06 101 ASP A CA 1
ATOM 735 C C . ASP A 1 101 ? -0.716 -1.294 10.136 1.00 84.06 101 ASP A C 1
ATOM 737 O O . ASP A 1 101 ? -1.491 -2.251 10.193 1.00 84.06 101 ASP A O 1
ATOM 741 N N . CYS A 1 102 ? -0.349 -0.730 8.986 1.00 85.19 102 CYS A N 1
ATOM 742 C CA . CYS A 1 102 ? -0.778 -1.211 7.681 1.00 85.19 102 CYS A CA 1
ATOM 743 C C . CYS A 1 102 ? 0.342 -1.979 6.989 1.00 85.19 102 CYS A C 1
ATOM 745 O O . CYS A 1 102 ? 1.387 -1.421 6.647 1.00 85.19 102 CYS A O 1
ATOM 747 N N . VAL A 1 103 ? 0.081 -3.252 6.711 1.00 88.06 103 VAL A N 1
ATOM 748 C CA . VAL A 1 103 ? 1.009 -4.145 6.022 1.00 88.06 103 VAL A CA 1
ATOM 749 C C . VAL A 1 103 ? 0.392 -4.587 4.705 1.00 88.06 103 VAL A C 1
ATOM 751 O O . VAL A 1 103 ? -0.636 -5.263 4.663 1.00 88.06 103 VAL A O 1
ATOM 754 N N . GLY A 1 104 ? 1.041 -4.203 3.615 1.00 88.38 104 GLY A N 1
ATOM 755 C CA . GLY A 1 104 ? 0.756 -4.683 2.276 1.00 88.38 104 GLY A CA 1
ATOM 756 C C . GLY A 1 104 ? 1.478 -5.987 1.974 1.00 88.38 104 GLY A C 1
ATOM 757 O O . GLY A 1 104 ? 2.630 -6.188 2.357 1.00 88.38 104 GLY A O 1
ATOM 758 N N . ARG A 1 105 ? 0.796 -6.886 1.272 1.00 88.62 105 ARG A N 1
ATOM 759 C CA . ARG A 1 105 ? 1.313 -8.176 0.825 1.00 88.62 105 ARG A CA 1
ATOM 760 C C . ARG A 1 105 ? 0.954 -8.386 -0.636 1.00 88.62 105 ARG A C 1
ATOM 762 O O . ARG A 1 105 ? -0.194 -8.217 -1.035 1.00 88.62 105 ARG A O 1
ATOM 769 N N . TYR A 1 106 ? 1.939 -8.778 -1.425 1.00 85.94 106 TYR A N 1
ATOM 770 C CA . TYR A 1 106 ? 1.768 -9.215 -2.797 1.00 85.94 106 TYR A CA 1
ATOM 771 C C . TYR A 1 106 ? 1.540 -10.729 -2.836 1.00 85.94 106 TYR A C 1
ATOM 773 O O . TYR A 1 106 ? 2.157 -11.464 -2.060 1.00 85.94 106 TYR A O 1
ATOM 781 N N . PRO A 1 107 ? 0.738 -11.228 -3.790 1.00 78.19 107 PRO A N 1
ATOM 782 C CA . PRO A 1 107 ? 0.511 -12.661 -3.968 1.00 78.19 107 PRO A CA 1
ATOM 783 C C . PRO A 1 107 ? 1.805 -13.431 -4.286 1.00 78.19 107 PRO A C 1
ATOM 785 O O . PRO A 1 107 ? 1.897 -14.616 -3.996 1.00 78.19 107 PRO A O 1
ATOM 788 N N . GLY A 1 108 ? 2.825 -12.753 -4.827 1.00 75.69 108 GLY A N 1
ATOM 789 C CA . GLY A 1 108 ? 4.153 -13.316 -5.092 1.00 75.69 108 GLY A CA 1
ATOM 790 C C . GLY A 1 108 ? 5.105 -13.370 -3.888 1.00 75.69 108 GLY A C 1
ATOM 791 O O . GLY A 1 108 ? 6.272 -13.690 -4.075 1.00 75.69 108 GLY A O 1
ATOM 792 N N . GLY A 1 109 ? 4.652 -13.029 -2.674 1.00 77.75 109 GLY A N 1
ATOM 793 C CA . GLY A 1 109 ? 5.447 -13.138 -1.440 1.00 77.75 109 GLY A CA 1
ATOM 794 C C . GLY A 1 109 ? 6.165 -11.861 -0.984 1.00 77.75 109 GLY A C 1
ATOM 795 O O . GLY A 1 109 ? 6.798 -11.866 0.067 1.00 77.75 109 GLY A O 1
ATOM 796 N N . GLY A 1 110 ? 6.053 -10.751 -1.720 1.00 82.25 110 GLY A N 1
ATOM 797 C CA . GLY A 1 110 ? 6.590 -9.457 -1.288 1.00 82.25 110 GLY A CA 1
ATOM 798 C C . GLY A 1 110 ? 5.693 -8.794 -0.242 1.00 82.25 110 GLY A C 1
ATOM 799 O O . GLY A 1 110 ? 4.490 -8.692 -0.452 1.00 82.25 110 GLY A O 1
ATOM 800 N N . THR A 1 111 ? 6.249 -8.299 0.860 1.00 86.19 111 THR A N 1
ATOM 801 C CA . THR A 1 111 ? 5.496 -7.529 1.863 1.00 86.19 111 THR A CA 1
ATOM 802 C C . THR A 1 111 ? 6.102 -6.151 2.057 1.00 86.19 111 THR A C 1
ATOM 804 O O . THR A 1 111 ? 7.320 -6.004 2.004 1.00 86.19 111 THR A O 1
ATOM 807 N N . PHE A 1 112 ? 5.269 -5.147 2.301 1.00 84.62 112 PHE A N 1
ATOM 808 C CA . PHE A 1 112 ? 5.696 -3.765 2.480 1.00 84.62 112 PHE A CA 1
ATOM 809 C C . PHE A 1 112 ? 4.854 -3.078 3.552 1.00 84.62 112 PHE A C 1
ATOM 811 O O . PHE A 1 112 ? 3.653 -3.314 3.659 1.00 84.62 112 PHE A O 1
ATOM 818 N N . SER A 1 113 ? 5.480 -2.207 4.332 1.00 82.38 113 SER A N 1
ATOM 819 C CA . SER A 1 113 ? 4.780 -1.406 5.334 1.00 82.38 113 SER A CA 1
ATOM 820 C C . SER A 1 113 ? 4.297 -0.095 4.719 1.00 82.38 113 SER A C 1
ATOM 822 O O . SER A 1 113 ? 4.990 0.529 3.907 1.00 82.38 113 SER A O 1
ATOM 824 N N . LEU A 1 114 ? 3.093 0.317 5.099 1.00 81.50 114 LEU A N 1
ATOM 825 C CA . LEU A 1 114 ? 2.474 1.571 4.688 1.00 81.50 114 LEU A CA 1
ATOM 826 C C . LEU A 1 114 ? 2.371 2.486 5.903 1.00 81.50 114 LEU A C 1
ATOM 828 O O . LEU A 1 114 ? 1.780 2.109 6.912 1.00 81.50 114 LEU A O 1
ATOM 832 N N . ASP A 1 115 ? 2.898 3.703 5.788 1.00 76.38 115 ASP A N 1
ATOM 833 C CA . ASP A 1 115 ? 2.667 4.734 6.797 1.00 76.38 115 ASP A CA 1
ATOM 834 C C . ASP A 1 115 ? 1.376 5.483 6.456 1.00 76.38 115 ASP A C 1
ATOM 836 O O . ASP A 1 115 ? 1.240 6.103 5.394 1.00 76.38 115 ASP A O 1
ATOM 840 N N . VAL A 1 116 ? 0.380 5.373 7.329 1.00 74.19 116 VAL A N 1
ATOM 841 C CA . VAL A 1 116 ? -0.902 6.053 7.145 1.00 74.19 116 VAL A CA 1
ATOM 842 C C . VAL A 1 116 ? -0.788 7.487 7.638 1.00 74.19 116 VAL A C 1
ATOM 844 O O . VAL A 1 116 ? -0.799 7.755 8.840 1.00 74.19 116 VAL A O 1
ATOM 847 N N . GLN A 1 117 ? -0.744 8.421 6.692 1.00 64.31 117 GLN A N 1
ATOM 848 C CA . GLN A 1 117 ? -0.736 9.852 6.971 1.00 64.31 117 GLN A CA 1
ATOM 849 C C . GLN A 1 117 ? -2.177 10.370 6.928 1.00 64.31 117 GLN A C 1
ATOM 851 O O . GLN A 1 117 ? -2.719 10.668 5.867 1.00 64.31 117 GLN A O 1
ATOM 856 N N . GLY A 1 118 ? -2.834 10.418 8.086 1.00 51.62 118 GLY A N 1
ATOM 857 C CA . GLY A 1 118 ? -4.228 10.873 8.186 1.00 51.62 118 GLY A CA 1
ATOM 858 C C . GLY A 1 118 ? -5.084 10.132 9.208 1.00 51.62 118 GLY A C 1
ATOM 859 O O . GLY A 1 118 ? -6.225 10.516 9.423 1.00 51.62 118 GLY A O 1
ATOM 860 N N . ALA A 1 119 ? -4.539 9.116 9.885 1.00 50.06 119 ALA A N 1
ATOM 861 C CA . ALA A 1 119 ? -5.141 8.575 11.107 1.00 50.06 119 ALA A CA 1
ATOM 862 C C . ALA A 1 119 ? -4.845 9.448 12.341 1.00 50.06 119 ALA A C 1
ATOM 864 O O . ALA A 1 119 ? -4.915 8.975 13.472 1.00 50.06 119 ALA 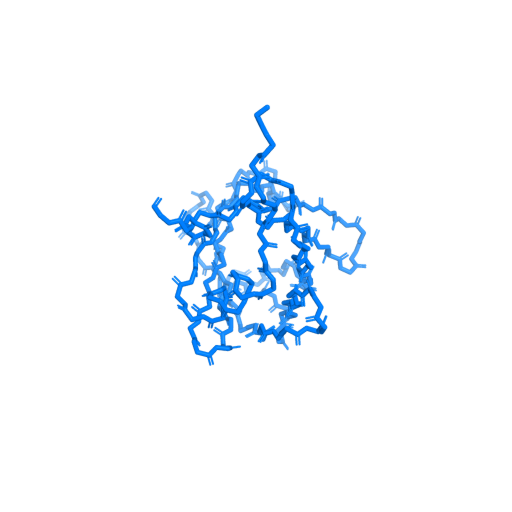A O 1
ATOM 865 N N . THR A 1 120 ? -4.451 10.704 12.139 1.00 39.47 120 THR A N 1
ATOM 866 C CA . THR A 1 120 ? -4.326 11.681 13.212 1.00 39.47 120 THR A CA 1
ATOM 867 C C . THR A 1 120 ? -5.737 12.050 13.654 1.00 39.47 120 THR A C 1
ATOM 869 O O . THR A 1 120 ? -6.396 12.909 13.075 1.00 39.47 120 THR A O 1
ATOM 872 N N . GLY A 1 121 ? -6.232 11.312 14.645 1.00 41.62 121 GLY A N 1
ATOM 873 C CA . GLY A 1 121 ? -7.153 11.894 15.601 1.00 41.62 121 GLY A CA 1
ATOM 874 C C . GLY A 1 121 ? -6.404 12.966 16.389 1.00 41.62 121 GLY A C 1
ATOM 875 O O . GLY A 1 121 ? -5.330 12.673 16.917 1.00 41.62 121 GLY A O 1
ATOM 876 N N . GLU A 1 122 ? -7.029 14.143 16.435 1.00 36.88 122 GLU A N 1
ATOM 877 C CA . GLU A 1 122 ? -6.655 15.379 17.148 1.00 36.88 122 GLU A CA 1
ATOM 878 C C . GLU A 1 122 ? -5.509 16.223 16.578 1.00 36.88 122 GLU A C 1
ATOM 880 O O . GLU A 1 122 ? -4.341 15.775 16.544 1.00 36.88 122 GLU A O 1
#

Secondary structure (DSSP, 8-state):
--PPPPPHHHHHHTTSS-EEEEEEE-TTT--EEEEEEEEETTEEEEEEE-TTS-EEEEEEEEEEETTEEEEEESS--B-TT--B----EEEEEE-SSSSEEEEEE-TTS-EEEE-EET----

pLDDT: mean 77.91, std 13.04, range [36.88, 89.94]

Sequence (122 aa):
MSKPGPTPKALGSLTSGWRTATSLQDPKTGLPIQMEYRTQEGQGQLRLKRHDGSICQSGAAASVKGERLVIDSSGDIRCADGTNFGRPSVECAPGKDGKPDCVGRYPGGGTFSLDVQGATGE

Foldseek 3Di:
DFDAWAFLVLVVVQQAWWKWWDWDADPVPRFTKIWMWTHHNQKIKIWIAGPVRWIWIFTWGWDDDPSKIKIWTPWWTATPVRDTPGIKIWIWHTDRPLFTFIWIAHPVGDIDTIGTDPSDDD

Radius of gyration: 14.5 Å; chains: 1; bounding box: 32×29×50 Å